Protein AF-A0A1F9U569-F1 (afdb_monomer_lite)

Foldseek 3Di:
DVVVVVVVVVVVVVVVVVVVVVVVVVVVVVVVVVVVQQQAWAWEWEAAPPPRDIDTDPFTDGLVQQDLVSVLVRQQPFAFPDPPDGQDAPQSPDPVQVVLSVCSN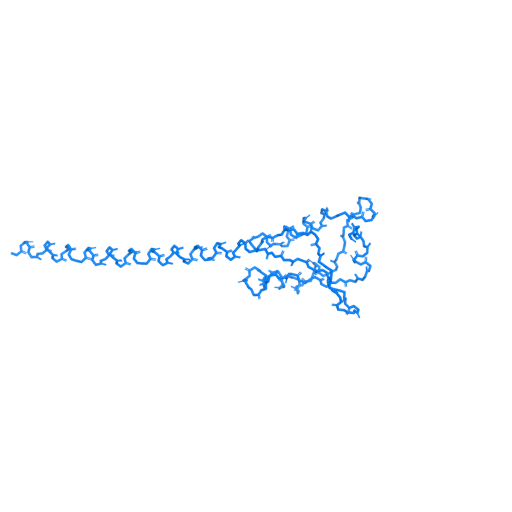VNVDRYRYGYGHPVSVNRGPD

pLDDT: mean 91.02, std 8.09, range [62.56, 97.5]

Structure (mmCIF, N/CA/C/O backbone):
data_AF-A0A1F9U569-F1
#
_entry.id   AF-A0A1F9U569-F1
#
loop_
_atom_site.group_PDB
_atom_site.id
_atom_site.type_symbol
_atom_site.label_atom_id
_atom_site.label_alt_id
_atom_site.label_comp_id
_atom_site.label_asym_id
_atom_site.label_entity_id
_atom_site.label_seq_id
_atom_site.pdbx_PDB_ins_code
_atom_site.Cartn_x
_atom_site.Cartn_y
_atom_site.Cartn_z
_atom_site.occupancy
_atom_site.B_iso_or_equiv
_atom_site.auth_seq_id
_atom_site.auth_comp_id
_atom_site.auth_asym_id
_atom_site.auth_atom_id
_atom_site.pdbx_PDB_model_num
ATOM 1 N N . MET A 1 1 ? 39.923 7.915 -51.330 1.00 62.56 1 MET A N 1
ATOM 2 C CA . MET A 1 1 ? 40.266 7.926 -49.889 1.00 62.56 1 MET A CA 1
ATOM 3 C C . MET A 1 1 ? 39.246 8.691 -49.043 1.00 62.56 1 MET A C 1
ATOM 5 O O . MET A 1 1 ? 38.846 8.175 -48.013 1.00 62.56 1 MET A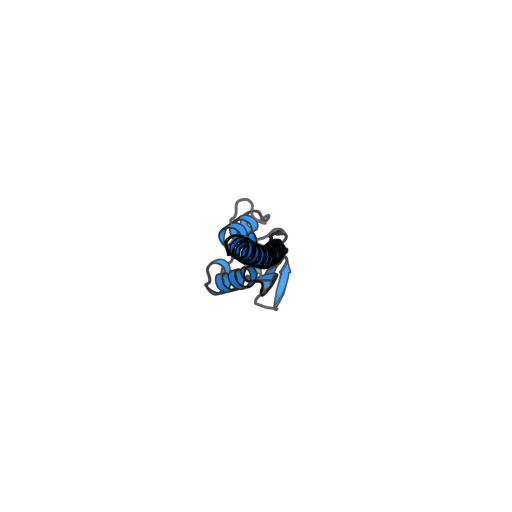 O 1
ATOM 9 N N . PHE A 1 2 ? 38.773 9.872 -49.470 1.00 67.12 2 PHE A N 1
ATOM 10 C CA . PHE A 1 2 ? 37.737 10.625 -48.736 1.00 67.12 2 PHE A CA 1
ATOM 11 C C . PHE A 1 2 ? 36.357 9.931 -48.729 1.00 67.12 2 PHE A C 1
ATOM 13 O O . PHE A 1 2 ? 35.687 9.883 -47.705 1.00 67.12 2 PHE A O 1
ATOM 20 N N . TRP A 1 3 ? 35.965 9.315 -49.850 1.00 66.00 3 TRP A N 1
ATOM 21 C CA . TRP A 1 3 ? 34.659 8.654 -50.007 1.00 66.00 3 TRP A CA 1
ATOM 22 C C . TRP A 1 3 ? 34.496 7.380 -49.161 1.00 66.00 3 TRP A C 1
ATOM 24 O O . TRP A 1 3 ? 33.486 7.199 -48.494 1.00 66.00 3 TRP A O 1
ATOM 34 N N . THR A 1 4 ? 35.555 6.577 -49.057 1.00 74.88 4 THR A N 1
ATOM 35 C CA . THR A 1 4 ? 35.622 5.388 -48.189 1.00 74.88 4 THR A CA 1
ATOM 36 C C . THR A 1 4 ? 35.538 5.724 -46.697 1.00 74.88 4 THR A C 1
ATOM 38 O O . THR A 1 4 ? 35.031 4.930 -45.915 1.00 74.88 4 THR A O 1
ATOM 41 N N . LEU A 1 5 ? 36.016 6.903 -46.280 1.00 72.12 5 LEU A N 1
ATOM 42 C CA . LEU A 1 5 ? 35.923 7.349 -44.885 1.00 72.12 5 LEU A CA 1
ATOM 43 C C . LEU A 1 5 ? 34.476 7.713 -44.514 1.00 72.12 5 LEU A C 1
ATOM 45 O O . LEU A 1 5 ? 34.009 7.356 -43.437 1.00 72.12 5 LEU A O 1
ATOM 49 N N . LEU A 1 6 ? 33.763 8.386 -45.422 1.00 71.56 6 LEU A N 1
ATOM 50 C CA . LEU A 1 6 ? 32.357 8.760 -45.248 1.00 71.56 6 LEU A CA 1
ATOM 51 C C . LEU A 1 6 ? 31.434 7.539 -45.159 1.00 71.56 6 LEU A C 1
ATOM 53 O O . LEU A 1 6 ? 30.561 7.510 -44.296 1.00 71.56 6 LEU A O 1
ATOM 57 N N . GLU A 1 7 ? 31.654 6.515 -45.985 1.00 69.44 7 GLU A N 1
ATOM 58 C CA . GLU A 1 7 ? 30.888 5.262 -45.927 1.00 69.44 7 GLU A CA 1
ATOM 59 C C . GLU A 1 7 ? 31.114 4.511 -44.606 1.00 69.44 7 GLU A C 1
ATOM 61 O O . GLU A 1 7 ? 30.156 4.072 -43.969 1.00 69.44 7 GLU A O 1
ATOM 66 N N . VAL A 1 8 ? 32.363 4.427 -44.134 1.00 73.19 8 VAL A N 1
ATOM 67 C CA . VAL A 1 8 ? 32.689 3.807 -42.838 1.00 73.19 8 VAL A CA 1
ATOM 68 C C . VAL A 1 8 ? 32.024 4.558 -41.683 1.00 73.19 8 VAL A C 1
ATOM 70 O O . VAL A 1 8 ? 31.409 3.930 -40.821 1.00 73.19 8 VAL A O 1
ATOM 73 N N . VAL A 1 9 ? 32.084 5.894 -41.678 1.00 71.06 9 VAL A N 1
ATOM 74 C CA . VAL A 1 9 ? 31.410 6.720 -40.663 1.00 71.06 9 VAL A CA 1
ATOM 75 C C . VAL A 1 9 ? 29.895 6.509 -40.708 1.00 71.06 9 VAL A C 1
ATOM 77 O O . VAL A 1 9 ? 29.288 6.294 -39.662 1.00 71.06 9 VAL A O 1
ATOM 80 N N . ALA A 1 10 ? 29.285 6.480 -41.896 1.00 68.75 10 ALA A N 1
ATOM 81 C CA . ALA A 1 10 ? 27.850 6.247 -42.052 1.00 68.75 10 ALA A CA 1
ATOM 82 C C . ALA A 1 10 ? 27.417 4.856 -41.549 1.00 68.75 10 ALA A C 1
ATOM 84 O O . ALA A 1 10 ? 26.406 4.738 -40.854 1.00 68.75 10 ALA A O 1
ATOM 85 N N . HIS A 1 11 ? 28.189 3.803 -41.834 1.00 72.00 11 HIS A N 1
ATOM 86 C CA . HIS A 1 11 ? 27.913 2.458 -41.320 1.00 72.00 11 HIS A CA 1
ATOM 87 C C . HIS A 1 11 ? 28.026 2.386 -39.794 1.00 72.00 11 HIS A C 1
ATOM 89 O O . HIS A 1 11 ? 27.151 1.809 -39.146 1.00 72.00 11 HIS A O 1
ATOM 95 N N . ILE A 1 12 ? 29.048 3.018 -39.209 1.00 74.06 12 ILE A N 1
ATOM 96 C CA . ILE A 1 12 ? 29.208 3.106 -37.752 1.00 74.06 12 ILE A CA 1
ATOM 97 C C . ILE A 1 12 ? 28.029 3.865 -37.129 1.00 74.06 12 ILE A C 1
ATOM 99 O O . ILE A 1 12 ? 27.462 3.395 -36.143 1.00 74.06 12 ILE A O 1
ATOM 103 N N . SER A 1 13 ? 27.606 4.989 -37.716 1.00 70.12 13 SER A N 1
ATOM 104 C CA . SER A 1 13 ? 26.448 5.760 -37.248 1.00 70.12 13 SER A CA 1
ATOM 105 C C . SER A 1 13 ? 25.140 4.971 -37.326 1.00 70.12 13 SER A C 1
ATOM 107 O O . SER A 1 13 ? 24.357 5.013 -36.380 1.00 70.12 13 SER A O 1
ATOM 109 N N . ASN A 1 14 ? 24.914 4.206 -38.396 1.00 79.06 14 ASN A N 1
ATOM 110 C CA . ASN A 1 14 ? 23.721 3.367 -38.532 1.00 79.06 14 ASN A CA 1
ATOM 111 C C . ASN A 1 14 ? 23.689 2.237 -37.493 1.00 79.06 14 ASN A C 1
ATOM 113 O O . ASN A 1 14 ? 22.649 1.993 -36.882 1.00 79.06 14 ASN A O 1
ATOM 117 N N . ILE A 1 15 ? 24.826 1.576 -37.247 1.00 80.56 15 ILE A N 1
ATOM 118 C CA . ILE A 1 15 ? 24.942 0.519 -36.230 1.00 80.56 15 ILE A CA 1
ATOM 119 C C . ILE A 1 15 ? 24.755 1.104 -34.824 1.00 80.56 15 ILE A C 1
ATOM 121 O O . ILE A 1 15 ? 23.997 0.554 -34.026 1.00 80.56 15 ILE A O 1
ATOM 125 N N . ALA A 1 16 ? 25.396 2.238 -34.528 1.00 80.00 16 ALA A N 1
ATOM 126 C CA . ALA A 1 16 ? 25.252 2.927 -33.249 1.00 80.00 16 ALA A CA 1
ATOM 127 C C . ALA A 1 16 ? 23.805 3.390 -33.010 1.00 80.00 16 ALA A C 1
ATOM 129 O O . ALA A 1 16 ? 23.269 3.200 -31.919 1.00 80.00 16 ALA A O 1
ATOM 130 N N . GLY A 1 17 ? 23.149 3.932 -34.040 1.00 82.12 17 GLY A N 1
ATOM 131 C CA . GLY A 1 17 ? 21.740 4.317 -33.996 1.00 82.12 17 GLY A CA 1
ATOM 132 C C . GLY A 1 17 ? 20.812 3.125 -33.758 1.00 82.12 17 GLY A C 1
ATOM 133 O O . GLY A 1 17 ? 19.936 3.196 -32.897 1.00 82.12 17 GLY A O 1
ATOM 134 N N . ALA A 1 18 ? 21.038 2.003 -34.449 1.00 85.50 18 ALA A N 1
ATOM 135 C CA . ALA A 1 18 ? 20.268 0.775 -34.254 1.00 85.50 18 ALA A CA 1
ATOM 136 C C . ALA A 1 18 ? 20.443 0.202 -32.835 1.00 85.50 18 ALA A C 1
ATOM 138 O O . ALA A 1 18 ? 19.455 -0.131 -32.179 1.00 85.50 18 ALA A O 1
ATOM 139 N N . ALA A 1 19 ? 21.677 0.149 -32.323 1.00 86.12 19 ALA A N 1
ATOM 140 C CA . ALA A 1 19 ? 21.961 -0.297 -30.959 1.00 86.12 19 ALA A CA 1
ATOM 141 C C . ALA A 1 19 ? 21.311 0.621 -29.908 1.00 86.12 19 ALA A C 1
ATOM 143 O O . ALA A 1 19 ? 20.671 0.137 -28.972 1.00 86.12 19 ALA A O 1
ATOM 144 N N . GLY A 1 20 ? 21.406 1.942 -30.093 1.00 89.38 20 GLY A N 1
ATOM 145 C CA . GLY A 1 20 ? 20.744 2.926 -29.235 1.00 89.38 20 GLY A CA 1
ATOM 146 C C . GLY A 1 20 ? 19.220 2.777 -29.238 1.00 89.38 20 GLY A C 1
ATOM 147 O O . GLY A 1 20 ? 18.599 2.781 -28.175 1.00 89.38 20 GLY A O 1
ATOM 148 N N . GLY A 1 21 ? 18.621 2.556 -30.413 1.00 90.88 21 GLY A N 1
ATOM 149 C CA . GLY A 1 21 ? 17.186 2.302 -30.560 1.00 90.88 21 GLY A CA 1
ATOM 150 C C . GLY A 1 21 ? 16.718 1.051 -29.810 1.00 90.88 21 GLY A C 1
ATOM 151 O O . GLY A 1 21 ? 15.699 1.095 -29.121 1.00 90.88 21 GLY A O 1
ATOM 152 N N . ILE A 1 22 ? 17.485 -0.043 -29.869 1.00 92.19 22 ILE A N 1
ATOM 153 C CA . ILE A 1 22 ? 17.183 -1.283 -29.134 1.00 92.19 22 ILE A CA 1
ATOM 154 C C . ILE A 1 22 ? 17.241 -1.051 -27.619 1.00 92.19 22 ILE A C 1
ATOM 156 O O . ILE A 1 22 ? 16.321 -1.447 -26.902 1.00 92.19 22 ILE A O 1
ATOM 160 N N . VAL A 1 23 ? 18.287 -0.385 -27.120 1.00 93.56 23 VAL A N 1
ATOM 161 C CA . VAL A 1 23 ? 18.424 -0.080 -25.684 1.00 93.56 23 VAL A CA 1
ATOM 162 C C . VAL A 1 23 ? 17.267 0.794 -25.198 1.00 93.56 23 VAL A C 1
ATOM 164 O O . VAL A 1 23 ? 16.678 0.500 -24.155 1.00 93.56 23 VAL A O 1
ATOM 167 N N . ALA A 1 24 ? 16.895 1.822 -25.965 1.00 93.62 24 ALA A N 1
ATOM 168 C CA . ALA A 1 24 ? 15.762 2.684 -25.645 1.00 93.62 24 ALA A CA 1
ATOM 169 C C . ALA A 1 24 ? 14.443 1.896 -25.598 1.00 93.62 24 ALA A C 1
ATOM 171 O O . ALA A 1 24 ? 13.692 2.023 -24.632 1.00 93.62 24 ALA A O 1
ATOM 172 N N . ALA A 1 25 ? 14.190 1.027 -26.582 1.00 94.25 25 ALA A N 1
ATOM 173 C CA . ALA A 1 25 ? 12.997 0.185 -26.609 1.00 94.25 25 ALA A CA 1
ATOM 174 C C . ALA A 1 25 ? 12.921 -0.734 -25.378 1.00 94.25 25 ALA A C 1
ATOM 176 O O . ALA A 1 25 ? 11.899 -0.766 -24.693 1.00 94.25 25 ALA A O 1
ATOM 177 N N . VAL A 1 26 ? 14.017 -1.422 -25.032 1.00 94.19 26 VAL A N 1
ATOM 178 C CA . VAL A 1 26 ? 14.093 -2.254 -23.817 1.00 94.19 26 VAL A CA 1
ATOM 179 C C . VAL A 1 26 ? 13.841 -1.419 -22.558 1.00 94.19 26 VAL A C 1
ATOM 181 O O . VAL A 1 26 ? 13.125 -1.867 -21.659 1.00 94.19 26 VAL A O 1
ATOM 184 N N . GLY A 1 27 ? 14.390 -0.204 -22.493 1.00 94.69 27 GLY A N 1
ATOM 185 C CA . GLY A 1 27 ? 14.142 0.740 -21.404 1.00 94.69 27 GLY A CA 1
ATOM 186 C C . GLY A 1 27 ? 12.659 1.083 -21.252 1.00 94.69 27 GLY A C 1
ATOM 187 O O . GLY A 1 27 ? 12.120 0.994 -20.148 1.00 94.69 27 GLY A O 1
ATOM 188 N N . VAL A 1 28 ? 11.977 1.385 -22.360 1.00 95.00 28 VAL A N 1
ATOM 189 C CA . VAL A 1 28 ? 10.534 1.669 -22.377 1.00 95.00 28 VAL A CA 1
ATOM 190 C C . VAL A 1 28 ? 9.731 0.462 -21.896 1.00 95.00 28 VAL A C 1
ATOM 192 O O . VAL A 1 28 ? 8.897 0.613 -21.007 1.00 95.00 28 VAL A O 1
ATOM 195 N N . PHE A 1 29 ? 10.007 -0.746 -22.399 1.00 94.75 29 PHE A N 1
ATOM 196 C CA . PHE A 1 29 ? 9.293 -1.949 -21.954 1.00 94.75 29 PHE A CA 1
ATOM 197 C C . PHE A 1 29 ? 9.475 -2.219 -20.455 1.00 94.75 29 PHE A C 1
ATOM 199 O O . PHE A 1 29 ? 8.502 -2.527 -19.765 1.00 94.75 29 PHE A O 1
ATOM 206 N N . LYS A 1 30 ? 10.694 -2.052 -19.923 1.00 93.38 30 LYS A N 1
ATOM 207 C CA . LYS A 1 30 ? 10.960 -2.184 -18.481 1.00 93.38 30 LYS A CA 1
ATOM 208 C C . LYS A 1 30 ? 10.202 -1.140 -17.662 1.00 93.38 30 LYS A C 1
ATOM 210 O O . LYS A 1 30 ? 9.620 -1.484 -16.637 1.00 93.38 30 LYS A O 1
ATOM 215 N N . MET A 1 31 ? 10.176 0.111 -18.121 1.00 93.75 31 MET A N 1
ATOM 216 C CA . MET A 1 31 ? 9.441 1.189 -17.457 1.00 93.75 31 MET A CA 1
ATOM 217 C C . MET A 1 31 ? 7.932 0.920 -17.444 1.00 93.75 31 MET A C 1
ATOM 219 O O . MET A 1 31 ? 7.300 1.062 -16.400 1.00 93.75 31 MET A O 1
ATOM 223 N N . LEU A 1 32 ? 7.358 0.490 -18.571 1.00 93.19 32 LEU A N 1
ATOM 224 C CA . LEU A 1 32 ? 5.937 0.145 -18.672 1.00 93.19 32 LEU A CA 1
ATOM 225 C C . LEU A 1 32 ? 5.573 -1.025 -17.752 1.00 93.19 32 LEU A C 1
ATOM 227 O O . LEU A 1 32 ? 4.575 -0.959 -17.036 1.00 93.19 32 LEU A O 1
ATOM 231 N N . ALA A 1 33 ? 6.410 -2.066 -17.710 1.00 90.38 33 ALA A N 1
ATOM 232 C CA . ALA A 1 33 ? 6.219 -3.189 -16.798 1.00 90.38 33 ALA A CA 1
ATOM 233 C C . ALA A 1 33 ? 6.268 -2.746 -15.325 1.00 90.38 33 ALA A C 1
ATOM 235 O O . ALA A 1 33 ? 5.416 -3.150 -14.533 1.00 90.38 33 ALA A O 1
ATOM 236 N N . ALA A 1 34 ? 7.219 -1.880 -14.958 1.00 88.81 34 ALA A N 1
ATOM 237 C CA . ALA A 1 34 ? 7.319 -1.332 -13.606 1.00 88.81 34 ALA A CA 1
ATOM 238 C C . ALA A 1 34 ? 6.093 -0.478 -13.237 1.00 88.81 34 ALA A C 1
ATOM 240 O O . ALA A 1 34 ? 5.529 -0.650 -12.157 1.00 88.81 34 ALA A O 1
ATOM 241 N N . GLN A 1 35 ? 5.626 0.388 -14.144 1.00 90.19 35 GLN A N 1
ATOM 242 C CA . GLN A 1 35 ? 4.418 1.190 -13.924 1.00 90.19 35 GLN A CA 1
ATOM 243 C C . GLN A 1 35 ? 3.165 0.326 -13.753 1.00 90.19 35 GLN A C 1
ATOM 245 O O . GLN A 1 35 ? 2.354 0.600 -12.868 1.00 90.19 35 GLN A O 1
ATOM 250 N N . SER A 1 36 ? 3.016 -0.733 -14.555 1.00 90.81 36 SER A N 1
ATOM 251 C CA . SER A 1 36 ? 1.891 -1.663 -14.435 1.00 90.81 36 SER A CA 1
ATOM 252 C C . SER A 1 36 ? 1.876 -2.345 -13.068 1.00 90.81 36 SER A C 1
ATOM 254 O O . SER A 1 36 ? 0.837 -2.353 -12.412 1.00 90.81 36 SER A O 1
ATOM 256 N N . ARG A 1 37 ? 3.028 -2.843 -12.596 1.00 89.69 37 ARG A N 1
ATOM 257 C CA . ARG A 1 37 ? 3.150 -3.460 -11.260 1.00 89.69 37 ARG A CA 1
ATOM 258 C C . ARG A 1 37 ? 2.838 -2.476 -10.137 1.00 89.69 37 ARG A C 1
ATOM 260 O O . ARG A 1 37 ? 2.170 -2.817 -9.165 1.00 89.69 37 ARG A O 1
ATOM 267 N N . ALA A 1 38 ? 3.285 -1.233 -10.285 1.00 90.88 38 ALA A N 1
ATOM 268 C CA . ALA A 1 38 ? 3.031 -0.165 -9.325 1.00 90.88 38 ALA A CA 1
ATOM 269 C C . ALA A 1 38 ? 1.534 0.221 -9.246 1.00 90.88 38 ALA A C 1
ATOM 271 O O . ALA A 1 38 ? 1.069 0.710 -8.215 1.00 90.88 38 ALA A O 1
ATOM 272 N N . ALA A 1 39 ? 0.764 -0.013 -10.315 1.00 93.88 39 ALA A N 1
ATOM 273 C CA . ALA A 1 39 ? -0.677 0.231 -10.375 1.00 93.88 39 ALA A CA 1
ATOM 274 C C . ALA A 1 39 ? -1.536 -0.950 -9.879 1.00 93.88 39 ALA A C 1
ATOM 276 O O . ALA A 1 39 ? -2.767 -0.840 -9.840 1.00 93.88 39 ALA A O 1
ATOM 277 N N . GLU A 1 40 ? -0.928 -2.074 -9.496 1.00 95.62 40 GLU A N 1
ATOM 278 C CA . GLU A 1 40 ? -1.662 -3.230 -8.983 1.00 95.62 40 GLU A CA 1
ATOM 279 C C . GLU A 1 40 ? -2.403 -2.886 -7.682 1.00 95.62 40 GLU A C 1
ATOM 281 O O . GLU A 1 40 ? -1.875 -2.149 -6.841 1.00 95.62 40 GLU A O 1
ATOM 286 N N . PRO A 1 41 ? -3.645 -3.373 -7.511 1.00 96.38 41 PRO A N 1
ATOM 287 C CA . PRO A 1 41 ? -4.391 -3.171 -6.279 1.00 96.38 41 PRO A CA 1
ATOM 288 C C . PRO A 1 41 ? -3.762 -3.964 -5.131 1.00 96.38 41 PRO A C 1
ATOM 290 O O . PRO A 1 41 ? -3.310 -5.096 -5.310 1.00 96.38 41 PRO A O 1
ATOM 293 N N . VAL A 1 42 ? -3.790 -3.377 -3.939 1.00 97.50 42 VAL A N 1
ATOM 294 C CA . VAL A 1 42 ? -3.367 -4.017 -2.695 1.00 97.50 42 VAL A CA 1
ATOM 295 C C . VAL A 1 42 ? -4.572 -4.135 -1.776 1.00 97.50 42 VAL A C 1
ATOM 297 O O . VAL A 1 42 ? -5.282 -3.156 -1.549 1.00 97.50 42 VAL A O 1
ATOM 300 N N . ARG A 1 43 ? -4.786 -5.335 -1.236 1.00 96.94 43 ARG A N 1
ATOM 301 C CA . ARG A 1 43 ? -5.822 -5.602 -0.232 1.00 96.94 43 ARG A CA 1
ATOM 302 C C . ARG A 1 43 ? -5.232 -5.450 1.160 1.00 96.94 43 ARG A C 1
ATOM 304 O O . ARG A 1 43 ? -4.120 -5.911 1.403 1.00 96.94 43 ARG A O 1
ATOM 311 N N . VAL A 1 44 ? -5.972 -4.838 2.075 1.00 97.19 44 VAL A N 1
ATOM 312 C CA . VAL A 1 44 ? -5.554 -4.686 3.473 1.00 97.19 44 VAL A CA 1
ATOM 313 C C . VAL A 1 44 ? -6.473 -5.525 4.342 1.00 97.19 44 VAL A C 1
ATOM 315 O O . VAL A 1 44 ? -7.692 -5.437 4.221 1.00 97.19 44 VAL A O 1
ATOM 318 N N . GLN A 1 45 ? -5.895 -6.351 5.208 1.00 96.69 45 GLN A N 1
ATOM 319 C CA . GLN A 1 45 ? -6.645 -7.259 6.066 1.00 96.69 45 GLN A CA 1
ATOM 320 C C . GLN A 1 45 ? -6.200 -7.128 7.517 1.00 96.69 45 GLN A C 1
ATOM 322 O O . GLN A 1 45 ? -5.001 -7.079 7.796 1.00 96.69 45 GLN A O 1
ATOM 327 N N . LEU A 1 46 ? -7.160 -7.143 8.437 1.00 96.25 46 LEU A N 1
ATOM 328 C CA . LEU A 1 46 ? -6.900 -7.360 9.855 1.00 96.25 46 LEU A CA 1
ATOM 329 C C . LEU A 1 46 ? -6.922 -8.861 10.130 1.00 96.25 46 LEU A C 1
ATOM 331 O O . LEU A 1 46 ? -7.919 -9.518 9.837 1.00 96.25 46 LEU A O 1
ATOM 335 N N . ARG A 1 47 ? -5.837 -9.413 10.676 1.00 96.44 47 ARG A N 1
ATOM 336 C CA . ARG A 1 47 ? -5.759 -10.826 11.072 1.00 96.44 47 ARG A CA 1
ATOM 337 C C . ARG A 1 47 ? -5.873 -10.953 12.583 1.00 96.44 47 ARG A C 1
ATOM 339 O O . ARG A 1 47 ? -5.006 -10.465 13.305 1.00 96.44 47 ARG A O 1
ATOM 346 N N . LEU A 1 48 ? -6.904 -11.657 13.038 1.00 94.00 48 LEU A N 1
ATOM 347 C CA . LEU A 1 48 ? -7.141 -11.945 14.445 1.00 94.00 48 LEU A CA 1
ATOM 348 C C . LEU A 1 48 ? -6.094 -12.930 14.971 1.00 94.00 48 LEU A C 1
ATOM 350 O O . LEU A 1 48 ? -5.965 -14.048 14.472 1.00 94.00 48 LEU A O 1
ATOM 354 N N . ALA A 1 49 ? -5.353 -12.524 16.002 1.00 83.25 49 ALA A N 1
ATOM 355 C CA . ALA A 1 49 ? -4.298 -13.355 16.590 1.00 83.25 49 ALA A CA 1
ATOM 356 C C . ALA A 1 49 ? -4.828 -14.636 17.269 1.00 83.25 49 ALA A C 1
ATOM 358 O O . ALA A 1 49 ? -4.095 -15.615 17.376 1.00 83.25 49 ALA A O 1
ATOM 359 N N . ALA A 1 50 ? -6.084 -14.629 17.728 1.00 81.94 50 ALA A N 1
ATOM 360 C CA . ALA A 1 50 ? -6.661 -15.714 18.522 1.00 81.94 50 ALA A CA 1
ATOM 361 C C . ALA A 1 50 ? -7.053 -16.952 17.696 1.00 81.94 50 ALA A C 1
ATOM 363 O O . ALA A 1 50 ? -6.951 -18.071 18.188 1.00 81.94 50 ALA A O 1
ATOM 364 N N . ASP A 1 51 ? -7.509 -16.761 16.456 1.00 84.50 51 ASP A N 1
ATOM 365 C CA . ASP A 1 51 ? -8.071 -17.834 15.624 1.00 84.50 51 ASP A CA 1
ATOM 366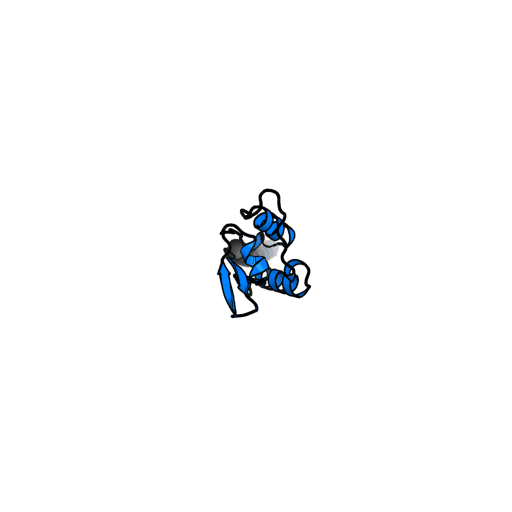 C C . ASP A 1 51 ? -7.629 -17.780 14.151 1.00 84.50 51 ASP A C 1
ATOM 368 O O . ASP A 1 51 ? -8.041 -18.611 13.343 1.00 84.50 51 ASP A O 1
ATOM 372 N N . GLY A 1 52 ? -6.774 -16.819 13.786 1.00 86.31 52 GLY A N 1
ATOM 373 C CA . GLY A 1 52 ? -6.223 -16.685 12.440 1.00 86.31 52 GLY A CA 1
ATOM 374 C C . GLY A 1 52 ? -7.213 -16.173 11.393 1.00 86.31 52 GLY A C 1
ATOM 375 O O . GLY A 1 52 ? -6.841 -16.089 10.219 1.00 86.31 52 GLY A O 1
ATOM 376 N N . ARG A 1 53 ? -8.445 -15.806 11.776 1.00 91.44 53 ARG A N 1
ATOM 377 C CA . ARG A 1 53 ? -9.410 -15.215 10.841 1.00 91.44 53 ARG A CA 1
ATOM 378 C C . ARG A 1 53 ? -8.893 -13.875 10.324 1.00 91.44 53 ARG A C 1
ATOM 380 O O . ARG A 1 53 ? -8.335 -13.080 11.077 1.00 91.44 53 ARG A O 1
ATOM 387 N N . SER A 1 54 ? -9.111 -13.620 9.038 1.00 93.62 54 SER A N 1
ATOM 388 C CA . SER A 1 54 ? -8.804 -12.341 8.398 1.00 93.62 54 SER A CA 1
ATOM 389 C C . SER A 1 54 ? -10.090 -11.620 8.007 1.00 93.62 54 SER A C 1
ATOM 391 O O . SER A 1 54 ? -10.967 -12.226 7.394 1.00 93.62 54 SER A O 1
ATOM 393 N N . VAL A 1 55 ? -10.168 -10.325 8.300 1.00 94.69 55 VAL A N 1
ATOM 394 C CA . VAL A 1 55 ? -11.225 -9.423 7.826 1.00 94.69 55 VAL A CA 1
ATOM 395 C C . VAL A 1 55 ? -10.607 -8.429 6.855 1.00 94.69 55 VAL A C 1
ATOM 397 O O . VAL A 1 55 ? -9.645 -7.741 7.195 1.00 94.69 55 VAL A O 1
ATOM 400 N N . GLU A 1 56 ? -11.125 -8.379 5.631 1.00 95.88 56 GLU A N 1
ATOM 401 C CA . GLU A 1 56 ? -10.682 -7.41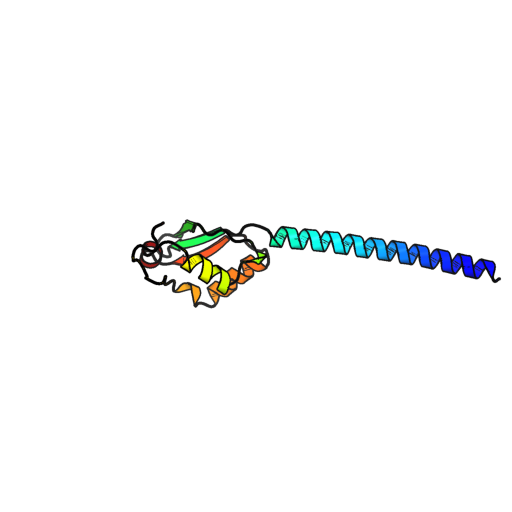3 4.628 1.00 95.88 56 GLU A CA 1
ATOM 402 C C . GLU A 1 56 ? -11.296 -6.046 4.919 1.00 95.88 56 GLU A C 1
ATOM 404 O O . GLU A 1 56 ? -12.506 -5.921 5.090 1.00 95.88 56 GLU A O 1
ATOM 409 N N . LEU A 1 57 ? -10.448 -5.024 5.004 1.00 95.50 57 LEU A N 1
ATOM 410 C CA . LEU A 1 57 ? -10.894 -3.661 5.240 1.00 95.50 57 LEU A CA 1
ATOM 411 C C . LEU A 1 57 ? -11.354 -3.027 3.923 1.00 95.50 57 LEU A C 1
ATOM 413 O O . LEU A 1 57 ? -10.710 -3.249 2.892 1.00 95.50 57 LEU A O 1
ATOM 417 N N . PRO A 1 58 ? -12.396 -2.176 3.940 1.00 94.19 58 PRO A N 1
ATOM 418 C CA . PRO A 1 58 ? -12.903 -1.496 2.750 1.00 94.19 58 PRO A CA 1
ATOM 419 C C . PRO A 1 58 ? -12.005 -0.308 2.361 1.00 94.19 58 PRO A C 1
ATOM 421 O O . PRO A 1 58 ? -12.440 0.838 2.274 1.00 94.19 58 PRO A O 1
ATOM 424 N N . VAL A 1 59 ? -10.715 -0.574 2.148 1.00 94.00 59 VAL A N 1
ATOM 425 C CA . VAL A 1 59 ? -9.715 0.410 1.731 1.00 94.00 59 VAL A CA 1
ATOM 426 C C . VAL A 1 59 ? -9.204 0.064 0.338 1.00 94.00 59 VAL A C 1
ATOM 428 O O . VAL A 1 59 ? -8.760 -1.048 0.061 1.00 94.00 59 VAL A O 1
ATOM 431 N N . HIS A 1 60 ? -9.258 1.042 -0.561 1.00 91.75 60 HIS A N 1
ATOM 432 C CA . HIS A 1 60 ? -8.761 0.897 -1.923 1.00 91.75 60 HIS A CA 1
ATOM 433 C C . HIS A 1 60 ? -7.392 1.557 -2.036 1.00 91.75 60 HIS A C 1
ATOM 435 O O . HIS A 1 60 ? -7.285 2.781 -1.965 1.00 91.75 60 HIS A O 1
ATOM 441 N N . MET A 1 61 ? -6.348 0.753 -2.228 1.00 94.94 61 MET A N 1
ATOM 442 C CA . MET A 1 61 ? -4.977 1.238 -2.385 1.00 94.94 61 MET A CA 1
ATOM 443 C C . MET A 1 61 ? -4.300 0.557 -3.573 1.00 94.94 61 MET A C 1
ATOM 445 O O . MET A 1 61 ? -4.581 -0.603 -3.888 1.00 94.94 61 MET A O 1
ATOM 449 N N . ARG A 1 62 ? -3.406 1.279 -4.253 1.00 96.50 62 ARG A N 1
ATOM 450 C CA . ARG A 1 62 ? -2.487 0.700 -5.243 1.00 96.50 62 ARG A CA 1
ATOM 451 C C . ARG A 1 62 ? -1.117 0.512 -4.619 1.00 96.50 62 ARG A C 1
ATOM 453 O O . ARG A 1 62 ? -0.768 1.234 -3.691 1.00 96.50 62 ARG A O 1
ATOM 460 N N . ARG A 1 63 ? -0.315 -0.396 -5.173 1.00 96.56 63 ARG A N 1
ATOM 461 C CA . ARG A 1 63 ? 1.043 -0.687 -4.691 1.00 96.56 63 ARG A CA 1
ATOM 462 C C . ARG A 1 63 ? 1.894 0.576 -4.530 1.00 96.56 63 ARG A C 1
ATOM 464 O O . ARG A 1 63 ? 2.512 0.761 -3.491 1.00 96.56 63 ARG A O 1
ATOM 471 N N . ARG A 1 64 ? 1.853 1.482 -5.512 1.00 95.00 64 ARG A N 1
ATOM 472 C CA . ARG A 1 64 ? 2.569 2.772 -5.478 1.00 95.00 64 ARG A CA 1
ATOM 473 C C . ARG A 1 64 ? 2.133 3.723 -4.358 1.00 95.00 64 ARG A C 1
ATOM 475 O O . ARG A 1 64 ? 2.901 4.604 -3.995 1.00 95.00 64 ARG A O 1
ATOM 482 N N . ASP A 1 65 ? 0.912 3.562 -3.853 1.00 95.38 65 ASP A N 1
ATOM 483 C CA . ASP A 1 65 ? 0.322 4.427 -2.828 1.00 95.38 65 ASP A CA 1
ATOM 484 C C . ASP A 1 65 ? 0.498 3.827 -1.420 1.00 95.38 65 ASP A C 1
ATOM 486 O O . ASP A 1 65 ? 0.253 4.500 -0.418 1.00 95.38 65 ASP A O 1
ATOM 490 N N . ILE A 1 66 ? 0.927 2.561 -1.318 1.00 95.44 66 ILE A N 1
ATOM 491 C CA . ILE A 1 66 ? 1.168 1.897 -0.037 1.00 95.44 66 ILE A CA 1
ATOM 492 C C . ILE A 1 66 ? 2.340 2.574 0.654 1.00 95.44 66 ILE A C 1
ATOM 494 O O . ILE A 1 66 ? 3.497 2.336 0.342 1.00 95.44 66 ILE A O 1
ATOM 498 N N . THR A 1 67 ? 2.030 3.417 1.627 1.00 95.50 67 THR A N 1
ATOM 499 C CA . THR A 1 67 ? 2.974 3.984 2.586 1.00 95.50 67 THR A CA 1
ATOM 500 C C . THR A 1 67 ? 2.324 3.950 3.960 1.00 95.50 67 THR A C 1
ATOM 502 O O . THR A 1 67 ? 1.096 3.906 4.073 1.00 95.50 67 THR A O 1
ATOM 505 N N . ARG A 1 68 ? 3.125 4.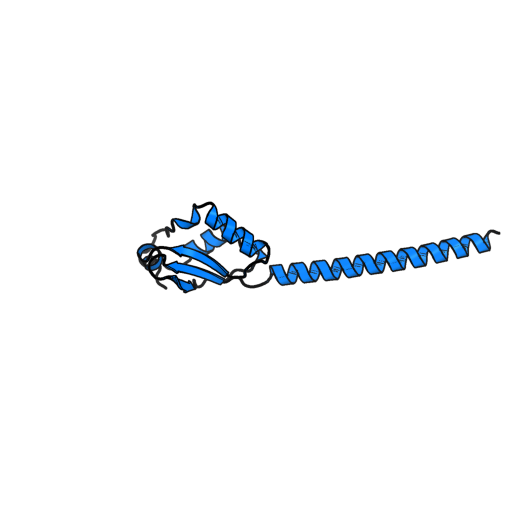021 5.028 1.00 95.38 68 ARG A N 1
ATOM 506 C CA . ARG A 1 68 ? 2.580 4.110 6.389 1.00 95.38 68 ARG A CA 1
ATOM 507 C C . ARG A 1 68 ? 1.624 5.296 6.539 1.00 95.38 68 ARG A C 1
ATOM 509 O O . ARG A 1 68 ? 0.563 5.143 7.128 1.00 95.38 68 ARG A O 1
ATOM 516 N N . ALA A 1 69 ? 1.986 6.463 6.008 1.00 95.69 69 ALA A N 1
ATOM 517 C CA . ALA A 1 69 ? 1.174 7.671 6.126 1.00 95.69 69 ALA A CA 1
ATOM 518 C C . ALA A 1 69 ? -0.170 7.543 5.392 1.00 95.69 69 ALA A C 1
ATOM 520 O O . ALA A 1 69 ? -1.209 7.819 5.989 1.00 95.69 69 ALA A O 1
ATOM 521 N N . GLU A 1 70 ? -0.160 7.069 4.142 1.00 96.69 70 GLU A N 1
ATOM 522 C CA . GLU A 1 70 ? -1.390 6.892 3.362 1.00 96.69 70 GLU A CA 1
ATOM 523 C C . GLU A 1 70 ? -2.288 5.824 3.994 1.00 96.69 70 GLU A C 1
ATOM 525 O O . GLU A 1 70 ? -3.484 6.050 4.158 1.00 96.69 70 GLU A O 1
ATOM 530 N N . LEU A 1 71 ? -1.718 4.695 4.436 1.00 96.25 71 LEU A N 1
ATOM 531 C CA . LEU A 1 71 ? -2.486 3.660 5.127 1.00 96.25 71 LEU A CA 1
ATOM 532 C C . LEU A 1 71 ? -3.156 4.214 6.389 1.00 96.25 71 LEU A C 1
ATOM 534 O O . LEU A 1 71 ? -4.352 4.018 6.576 1.00 96.25 71 LEU A O 1
ATOM 538 N N . LEU A 1 72 ? -2.415 4.935 7.237 1.00 95.62 72 LEU A N 1
ATOM 539 C CA . LEU A 1 72 ? -2.969 5.558 8.443 1.00 95.62 72 LEU A CA 1
ATOM 540 C C . LEU A 1 72 ? -4.079 6.562 8.113 1.00 95.62 72 LEU A C 1
ATOM 542 O O . LEU A 1 72 ? -5.089 6.599 8.814 1.00 95.62 72 LEU A O 1
ATOM 546 N N . GLY A 1 73 ? -3.913 7.341 7.042 1.00 95.38 73 GLY A N 1
ATOM 547 C CA . GLY A 1 73 ? -4.942 8.247 6.541 1.00 95.38 73 GLY A CA 1
ATOM 548 C C . GLY A 1 73 ? -6.220 7.501 6.157 1.00 95.38 73 GLY A C 1
ATOM 549 O O . GLY A 1 73 ? -7.299 7.859 6.622 1.00 95.38 73 GLY A O 1
ATOM 550 N N . ARG A 1 74 ? -6.102 6.416 5.380 1.00 95.44 74 ARG A N 1
ATOM 551 C CA . ARG A 1 74 ? -7.243 5.592 4.942 1.00 95.44 74 ARG A CA 1
ATOM 552 C C . ARG A 1 74 ? -7.937 4.887 6.101 1.00 95.44 74 ARG A C 1
ATOM 554 O O . ARG A 1 74 ? -9.161 4.907 6.164 1.00 95.44 74 ARG A O 1
ATOM 561 N N . LEU A 1 75 ? -7.175 4.317 7.033 1.00 95.31 75 LEU A N 1
ATOM 562 C CA . LEU A 1 75 ? -7.722 3.704 8.246 1.00 95.31 75 LEU A CA 1
ATOM 563 C C . LEU A 1 75 ? -8.470 4.732 9.104 1.00 95.31 75 LEU A C 1
ATOM 565 O O . LEU A 1 75 ? -9.530 4.428 9.638 1.00 95.31 75 LEU A O 1
ATOM 569 N N . GLY A 1 76 ? -7.966 5.966 9.179 1.00 94.38 76 GLY A N 1
ATOM 570 C CA . GLY A 1 76 ? -8.616 7.067 9.892 1.00 94.38 76 GLY A CA 1
ATOM 571 C C . GLY A 1 76 ? -9.919 7.563 9.267 1.00 94.38 76 GLY A C 1
ATOM 572 O O . GLY A 1 76 ? -10.674 8.260 9.939 1.00 94.38 76 GLY A O 1
ATOM 573 N N . MET A 1 77 ? -10.188 7.213 8.008 1.00 94.12 77 MET A N 1
ATOM 574 C CA . MET A 1 77 ? -11.449 7.520 7.329 1.00 94.12 77 MET A CA 1
ATOM 575 C C . MET A 1 77 ? -12.515 6.439 7.531 1.00 94.12 77 MET A C 1
ATOM 577 O O . MET A 1 77 ? -13.666 6.661 7.153 1.00 94.12 77 MET A O 1
ATOM 581 N N . LEU A 1 78 ? -12.151 5.274 8.078 1.00 94.38 78 LEU A N 1
ATOM 582 C CA . LEU A 1 78 ? -13.115 4.209 8.329 1.00 94.38 78 LEU A CA 1
ATOM 583 C C . LEU A 1 78 ? -14.125 4.651 9.397 1.00 94.38 78 LEU A C 1
ATOM 585 O O . LEU A 1 78 ? -13.750 5.325 10.363 1.00 94.38 78 LEU A O 1
ATOM 589 N N . PRO A 1 79 ? -15.410 4.291 9.240 1.00 93.38 79 PRO A N 1
ATOM 590 C CA . PRO A 1 79 ? -16.419 4.610 10.233 1.00 93.38 79 PRO A CA 1
ATOM 591 C C . PRO A 1 79 ? -16.093 3.897 11.551 1.00 93.38 79 PRO A C 1
ATOM 593 O O . PRO A 1 79 ? -15.753 2.714 11.584 1.00 93.38 79 PRO A O 1
ATOM 596 N N . MET A 1 80 ? -16.182 4.648 12.644 1.00 95.50 80 MET A N 1
ATOM 597 C CA . MET A 1 80 ? -15.943 4.166 14.002 1.00 95.50 80 MET A CA 1
ATOM 598 C C . MET A 1 80 ? -17.279 4.015 14.718 1.00 95.50 80 MET A C 1
ATOM 600 O O . MET A 1 80 ? -18.135 4.898 14.605 1.00 95.50 80 MET A O 1
ATOM 604 N N . LYS A 1 81 ? -17.426 2.977 15.549 1.00 94.69 81 LYS A N 1
ATOM 605 C CA . LYS A 1 81 ? -18.630 2.821 16.385 1.00 94.69 81 LYS A CA 1
ATOM 606 C C . LYS A 1 81 ? -18.829 4.002 17.337 1.00 94.69 81 LYS A C 1
ATOM 608 O O . LYS A 1 81 ? -19.952 4.429 17.597 1.00 94.69 81 LYS A O 1
ATOM 613 N N . GLN A 1 82 ? -17.729 4.568 17.839 1.00 92.69 82 GLN A N 1
ATOM 614 C CA . GLN A 1 82 ? -17.743 5.784 18.646 1.00 92.69 82 GLN A CA 1
ATOM 615 C C . GLN A 1 82 ? -17.403 7.009 17.786 1.00 92.69 82 GLN A C 1
ATOM 617 O O . GLN A 1 82 ? -16.273 7.175 17.323 1.00 92.69 82 GLN A O 1
ATOM 622 N N . LYS A 1 83 ? -18.373 7.915 17.609 1.00 89.12 83 LYS A N 1
ATOM 623 C CA . LYS A 1 83 ? -18.179 9.159 16.845 1.00 89.12 83 LYS A CA 1
ATOM 624 C C . LYS A 1 83 ? -17.054 10.012 17.441 1.00 89.12 83 LYS A C 1
ATOM 626 O O . LYS A 1 83 ? -17.040 10.277 18.639 1.00 89.12 83 LYS A O 1
ATOM 631 N N . GLY A 1 84 ? -16.140 10.472 16.586 1.00 85.81 84 GLY A N 1
ATOM 632 C CA . GLY A 1 84 ? -15.004 11.319 16.971 1.00 85.81 84 GLY A CA 1
ATOM 633 C C . GLY A 1 84 ? -13.836 10.579 17.634 1.00 85.81 84 GLY A C 1
ATOM 634 O O . GLY A 1 84 ? -12.821 11.210 17.929 1.00 85.81 84 GLY A O 1
ATOM 635 N N . ALA A 1 85 ? -13.944 9.263 17.850 1.00 90.62 85 ALA A N 1
ATOM 636 C CA . ALA A 1 85 ? -12.829 8.456 18.324 1.00 90.62 85 ALA A CA 1
ATOM 637 C C . ALA A 1 85 ? -11.760 8.291 17.233 1.00 90.62 85 ALA A C 1
ATOM 639 O O . ALA A 1 85 ? -12.054 8.291 16.038 1.00 90.62 85 ALA A O 1
ATOM 640 N N . ARG A 1 86 ? -10.505 8.131 17.660 1.00 92.00 86 ARG A N 1
ATOM 641 C CA . ARG A 1 86 ? -9.400 7.730 16.782 1.00 92.00 86 ARG A CA 1
ATOM 642 C C . ARG A 1 86 ? -9.254 6.218 16.842 1.00 92.00 86 ARG A C 1
ATOM 644 O O . ARG A 1 86 ? -9.384 5.648 17.923 1.00 92.00 86 ARG A O 1
ATOM 651 N N . PHE A 1 87 ? -8.938 5.596 15.710 1.00 94.69 87 PHE A N 1
ATOM 652 C CA . PHE A 1 87 ? -8.599 4.180 15.707 1.00 94.69 87 PHE A CA 1
ATOM 653 C C . PHE A 1 87 ? -7.289 3.930 16.464 1.00 94.69 87 PHE A C 1
ATOM 655 O O . PHE A 1 87 ? -6.407 4.793 16.529 1.00 94.69 87 PHE A O 1
ATOM 662 N N . SER A 1 88 ? -7.147 2.726 17.003 1.00 94.94 88 SER A N 1
ATOM 663 C CA . SER A 1 88 ? -5.936 2.267 17.673 1.00 94.94 88 SER A CA 1
ATOM 664 C C . SER A 1 88 ? -5.635 0.833 17.259 1.00 94.94 88 SER A C 1
ATOM 666 O O . SER A 1 88 ? -6.429 -0.061 17.531 1.00 94.94 88 SER A O 1
ATOM 668 N N . LEU A 1 89 ? -4.501 0.621 16.588 1.00 95.75 89 LEU A N 1
ATOM 669 C CA . LEU A 1 89 ? -3.994 -0.702 16.220 1.00 95.75 89 LEU A CA 1
ATOM 670 C C . LEU A 1 89 ? -2.532 -0.798 16.657 1.00 95.75 89 LEU A C 1
ATOM 672 O O . LEU A 1 89 ? -1.678 -0.065 16.149 1.00 95.75 89 LEU A O 1
ATOM 676 N N . ARG A 1 90 ? -2.229 -1.709 17.583 1.00 94.88 90 ARG A N 1
ATOM 677 C CA . ARG A 1 90 ? -0.888 -1.865 18.173 1.00 94.88 90 ARG A CA 1
ATOM 678 C C . ARG A 1 90 ? 0.166 -2.273 17.151 1.00 94.88 90 ARG A C 1
ATOM 680 O O . ARG A 1 90 ? 1.318 -1.869 17.271 1.00 94.88 90 ARG A O 1
ATOM 687 N N . ALA A 1 91 ? -0.214 -3.044 16.134 1.00 95.31 91 ALA A N 1
ATOM 688 C CA . ALA A 1 91 ? 0.715 -3.491 15.101 1.00 95.31 91 ALA A CA 1
ATOM 689 C C . ALA A 1 91 ? 1.314 -2.329 14.285 1.00 95.31 91 ALA A C 1
ATOM 691 O O . ALA A 1 91 ? 2.434 -2.429 13.808 1.00 95.31 91 ALA A O 1
ATOM 692 N N . LEU A 1 92 ? 0.631 -1.187 14.160 1.00 94.81 92 LEU A N 1
ATOM 693 C CA . LEU A 1 92 ? 1.079 -0.075 13.302 1.00 94.81 92 LEU A CA 1
ATOM 694 C C . LEU A 1 92 ? 2.306 0.691 13.829 1.00 94.81 92 LEU A C 1
ATOM 696 O O . LEU A 1 92 ? 2.836 1.587 13.153 1.00 94.81 92 LEU A O 1
ATOM 700 N N . SER A 1 93 ? 2.726 0.388 15.055 1.00 92.88 93 SER A N 1
ATOM 701 C CA . SER A 1 93 ? 3.928 0.920 15.694 1.00 92.88 93 SER A CA 1
ATOM 702 C C . SER A 1 93 ? 5.046 -0.119 15.827 1.00 92.88 93 SER A C 1
ATOM 704 O O . SER A 1 93 ? 6.041 0.165 16.493 1.00 92.88 93 SER A O 1
ATOM 706 N N . THR A 1 94 ? 4.930 -1.295 15.199 1.00 95.62 94 THR A N 1
ATOM 707 C CA . THR A 1 94 ? 5.982 -2.321 15.233 1.00 95.62 94 THR A CA 1
ATOM 708 C C . THR A 1 94 ? 6.892 -2.265 13.998 1.00 95.62 94 THR A C 1
ATOM 710 O O . THR A 1 94 ? 6.450 -1.874 12.914 1.00 95.62 94 THR A O 1
ATOM 713 N N . PRO A 1 95 ? 8.162 -2.702 14.112 1.00 96.44 95 PRO A N 1
ATOM 714 C C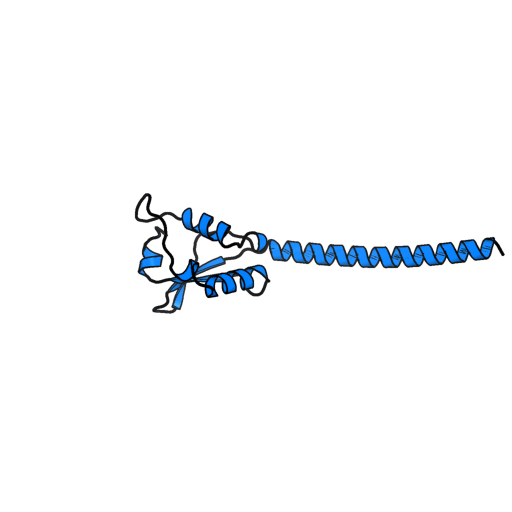A . PRO A 1 95 ? 9.040 -2.879 12.952 1.00 96.44 95 PRO A CA 1
ATOM 715 C C . PRO A 1 95 ? 8.486 -3.881 11.931 1.00 96.44 95 PRO A C 1
ATOM 717 O O . PRO A 1 95 ? 8.522 -3.619 10.733 1.00 96.44 95 PRO A O 1
ATOM 720 N N . SER A 1 96 ? 7.878 -4.972 12.408 1.00 95.69 96 SER A N 1
ATOM 721 C CA . SER A 1 96 ? 7.281 -6.012 11.558 1.00 95.69 96 SER A CA 1
ATOM 722 C C . SER A 1 96 ? 6.170 -5.494 10.643 1.00 95.69 96 SER A C 1
ATOM 724 O O . SER A 1 96 ? 5.963 -6.015 9.550 1.00 95.69 96 SER A O 1
ATOM 726 N N . PHE A 1 97 ? 5.460 -4.441 11.051 1.00 96.69 97 PHE A N 1
ATOM 727 C CA . PHE A 1 97 ? 4.490 -3.787 10.184 1.00 96.69 97 PHE A CA 1
ATOM 728 C C . PHE A 1 97 ? 5.167 -3.042 9.025 1.00 96.69 97 PHE A C 1
ATOM 730 O O . PHE A 1 97 ? 4.679 -3.096 7.898 1.00 96.69 97 PHE A O 1
ATOM 737 N N . MET A 1 98 ? 6.305 -2.386 9.270 1.00 96.75 98 MET A N 1
ATOM 738 C CA . MET A 1 98 ? 7.070 -1.737 8.201 1.00 96.75 98 MET A CA 1
ATOM 739 C C . MET A 1 98 ? 7.683 -2.750 7.237 1.00 96.75 98 MET A C 1
ATOM 741 O O . MET A 1 98 ? 7.668 -2.512 6.034 1.00 96.75 98 MET A O 1
ATOM 745 N N . GLU A 1 99 ? 8.150 -3.892 7.739 1.00 97.00 99 GLU A N 1
ATOM 746 C CA . GLU A 1 99 ? 8.585 -5.013 6.898 1.00 97.00 99 GLU A CA 1
ATOM 747 C C . GLU A 1 99 ? 7.442 -5.475 5.983 1.00 97.00 99 GLU A C 1
ATOM 749 O O . GLU A 1 99 ? 7.610 -5.520 4.770 1.00 97.00 99 GLU A O 1
ATOM 754 N N . ALA A 1 100 ? 6.239 -5.689 6.527 1.00 97.12 100 ALA A N 1
ATOM 755 C CA . ALA A 1 100 ? 5.072 -6.063 5.728 1.00 97.12 100 ALA A CA 1
ATOM 756 C C . ALA A 1 100 ? 4.689 -5.004 4.672 1.00 97.12 100 ALA A C 1
ATOM 758 O O . ALA A 1 100 ? 4.262 -5.351 3.570 1.00 97.12 100 ALA A O 1
ATOM 759 N N . VAL A 1 101 ? 4.847 -3.712 4.981 1.00 96.94 101 VAL A N 1
ATOM 760 C CA . VAL A 1 101 ? 4.660 -2.622 4.009 1.00 96.94 101 VAL A CA 1
ATOM 761 C C . VAL A 1 101 ? 5.699 -2.697 2.887 1.00 96.94 101 VAL A C 1
ATOM 763 O O . VAL A 1 101 ? 5.329 -2.550 1.723 1.00 96.94 101 VAL A O 1
ATOM 766 N N . ASN A 1 102 ? 6.965 -2.965 3.210 1.00 96.56 102 ASN A N 1
ATOM 767 C CA . ASN A 1 102 ? 8.034 -3.091 2.217 1.00 96.56 102 ASN A CA 1
ATOM 768 C C . ASN A 1 102 ? 7.808 -4.297 1.297 1.00 96.56 102 ASN A C 1
ATOM 770 O O . ASN A 1 102 ? 7.880 -4.144 0.083 1.00 96.56 102 ASN A O 1
ATOM 774 N N . GLU A 1 103 ? 7.412 -5.450 1.840 1.00 97.12 103 GLU A N 1
ATOM 775 C CA . GLU A 1 103 ? 7.061 -6.643 1.050 1.00 97.12 103 GLU A CA 1
ATOM 776 C C . GLU A 1 103 ? 5.967 -6.351 0.010 1.00 97.12 103 GLU A C 1
ATOM 778 O O . GLU A 1 103 ? 5.998 -6.822 -1.133 1.00 97.12 103 GLU A O 1
ATOM 783 N N . VAL A 1 104 ? 4.987 -5.528 0.390 1.00 96.75 104 VAL A N 1
ATOM 784 C CA . VAL A 1 104 ? 3.957 -5.052 -0.533 1.00 96.75 104 VAL A CA 1
ATOM 785 C C . VAL A 1 104 ? 4.538 -4.057 -1.536 1.00 96.75 104 VAL A C 1
ATOM 787 O O . VAL A 1 104 ? 4.213 -4.138 -2.713 1.00 96.75 104 VAL A O 1
ATOM 790 N N . GLN A 1 105 ? 5.389 -3.116 -1.143 1.00 94.94 105 GLN A N 1
ATOM 791 C CA . GLN A 1 105 ? 5.979 -2.171 -2.100 1.00 94.94 105 GLN A CA 1
ATOM 792 C C . GLN A 1 105 ? 6.873 -2.865 -3.139 1.00 94.94 105 GLN A C 1
ATOM 794 O O . GLN A 1 105 ? 6.828 -2.511 -4.319 1.00 94.94 105 GLN A O 1
ATOM 799 N N . GLU A 1 106 ? 7.636 -3.874 -2.722 1.00 94.25 106 GLU A N 1
ATOM 800 C CA . GLU A 1 106 ? 8.619 -4.579 -3.549 1.00 94.25 106 GLU A CA 1
ATOM 801 C C . GLU A 1 106 ? 8.000 -5.486 -4.615 1.00 94.25 106 GLU A C 1
ATOM 803 O O . GLU A 1 106 ? 8.649 -5.788 -5.617 1.00 94.25 106 GLU A O 1
ATOM 808 N N . GLY A 1 107 ? 6.738 -5.891 -4.453 1.00 94.06 107 GLY A N 1
ATOM 809 C CA . GLY A 1 107 ? 6.110 -6.831 -5.385 1.00 94.06 107 GLY A CA 1
ATOM 810 C C . GLY A 1 107 ? 5.864 -8.223 -4.818 1.00 94.06 107 GLY A C 1
ATOM 811 O O . GLY A 1 107 ? 5.225 -9.025 -5.495 1.00 94.06 107 GLY A O 1
ATOM 812 N N . ASN A 1 108 ? 6.346 -8.519 -3.609 1.00 95.50 108 ASN A N 1
ATOM 813 C CA . ASN A 1 108 ? 6.384 -9.883 -3.071 1.00 95.50 108 ASN A CA 1
ATOM 814 C C . ASN A 1 108 ? 4.990 -10.376 -2.650 1.00 95.50 108 ASN A C 1
ATOM 816 O O . ASN A 1 108 ? 4.697 -11.569 -2.708 1.00 95.50 108 ASN A O 1
ATOM 820 N N . THR A 1 109 ? 4.097 -9.455 -2.279 1.00 96.06 109 THR A N 1
ATOM 821 C CA . THR A 1 109 ? 2.684 -9.739 -1.993 1.00 96.06 109 THR A CA 1
ATOM 822 C C . THR A 1 109 ? 1.777 -8.590 -2.439 1.00 96.06 109 THR A C 1
ATOM 824 O O . THR A 1 109 ? 2.211 -7.447 -2.569 1.00 96.06 109 THR A O 1
ATOM 827 N N . SER A 1 110 ? 0.497 -8.885 -2.670 1.00 96.00 110 SER A N 1
ATOM 828 C CA . SER A 1 110 ? -0.560 -7.886 -2.925 1.00 96.00 110 SER A CA 1
ATOM 829 C C . SER A 1 110 ? -1.563 -7.796 -1.770 1.00 96.00 110 SER A C 1
ATOM 831 O O . SER A 1 110 ? -2.643 -7.221 -1.917 1.00 96.00 110 SER A O 1
ATOM 833 N N . VAL A 1 111 ? -1.236 -8.402 -0.625 1.00 96.88 111 VAL A N 1
ATOM 834 C CA . VAL A 1 111 ? -2.059 -8.385 0.586 1.00 96.88 111 VAL A CA 1
ATOM 835 C C . VAL A 1 111 ? -1.214 -7.903 1.757 1.00 96.88 111 VAL A C 1
ATOM 837 O O . VAL A 1 111 ? -0.249 -8.564 2.137 1.00 96.88 111 VAL A O 1
ATOM 840 N N . LEU A 1 112 ? -1.604 -6.771 2.338 1.00 97.44 112 LEU A N 1
ATOM 841 C CA . LEU A 1 112 ? -1.055 -6.265 3.587 1.00 97.44 112 LEU A CA 1
ATOM 842 C C . LEU A 1 112 ? -1.860 -6.844 4.751 1.00 97.44 112 LEU A C 1
ATOM 844 O O . LEU A 1 112 ? -3.043 -6.541 4.907 1.00 97.44 112 LEU A O 1
ATOM 848 N N . VAL A 1 113 ? -1.217 -7.671 5.570 1.00 96.62 113 VAL A N 1
ATOM 849 C CA . VAL A 1 113 ? -1.841 -8.284 6.746 1.00 96.62 113 VAL A CA 1
ATOM 850 C C . VAL A 1 113 ? -1.391 -7.543 7.998 1.00 96.62 113 VAL A C 1
ATOM 852 O O . VAL A 1 113 ? -0.202 -7.497 8.299 1.00 96.62 113 VAL A O 1
ATOM 855 N N . ILE A 1 114 ? -2.346 -6.995 8.741 1.00 96.44 114 ILE A N 1
ATOM 856 C CA . ILE A 1 114 ? -2.116 -6.274 9.991 1.00 96.44 114 ILE A CA 1
ATOM 857 C C . ILE A 1 114 ? -2.643 -7.151 11.131 1.00 96.44 114 ILE A C 1
ATOM 859 O O . ILE A 1 114 ? -3.848 -7.402 11.196 1.00 96.44 114 ILE A O 1
ATOM 863 N N . PRO A 1 115 ? -1.777 -7.656 12.022 1.00 96.00 115 PRO A N 1
ATOM 864 C CA . PRO A 1 115 ? -2.227 -8.361 13.215 1.00 96.00 115 PRO A CA 1
ATOM 865 C C . PRO A 1 115 ? -3.104 -7.452 14.079 1.00 96.00 115 PRO A C 1
ATOM 867 O O . PRO A 1 115 ? -2.732 -6.306 14.336 1.00 96.00 115 PRO A O 1
ATOM 870 N N . ALA A 1 116 ? -4.246 -7.967 14.524 1.00 95.62 116 ALA A N 1
ATOM 871 C CA . ALA A 1 116 ? -5.181 -7.242 15.373 1.00 95.62 116 ALA A CA 1
ATOM 872 C C . ALA A 1 116 ? -5.825 -8.166 16.417 1.00 95.62 116 ALA A C 1
ATOM 874 O O . ALA A 1 116 ? -5.911 -9.386 16.231 1.00 95.62 116 ALA A O 1
ATOM 875 N N . THR A 1 117 ? -6.287 -7.589 17.521 1.00 95.38 117 THR A N 1
ATOM 876 C CA . THR A 1 117 ? -7.185 -8.265 18.467 1.00 95.38 117 THR A CA 1
ATOM 877 C C . THR A 1 117 ? -8.651 -8.098 18.061 1.00 95.38 117 THR A C 1
ATOM 879 O O . THR A 1 117 ? -8.981 -7.322 17.162 1.00 95.38 117 THR A O 1
ATOM 882 N N . MET A 1 118 ? -9.557 -8.828 18.721 1.00 93.50 118 MET A N 1
ATOM 883 C CA . MET A 1 118 ? -10.990 -8.664 18.467 1.00 93.50 118 MET A CA 1
ATOM 884 C C . MET A 1 118 ? -11.471 -7.275 18.901 1.00 93.50 118 MET A C 1
ATOM 886 O O . MET A 1 118 ? -12.264 -6.665 18.199 1.00 93.50 118 MET A O 1
ATOM 890 N N . GLU A 1 119 ? -10.947 -6.738 20.004 1.00 93.44 119 GLU A N 1
ATOM 891 C CA . GLU A 1 119 ? -11.266 -5.386 20.482 1.00 93.44 119 GLU A CA 1
ATOM 892 C C . GLU A 1 119 ? -10.806 -4.316 19.483 1.00 93.44 119 GLU A C 1
ATOM 894 O O . GLU A 1 119 ? -11.493 -3.324 19.252 1.00 93.44 119 GLU A O 1
ATOM 899 N N . GLU A 1 120 ? -9.647 -4.534 18.861 1.00 95.00 120 GLU A N 1
ATOM 900 C CA . GLU A 1 120 ? -9.112 -3.682 17.802 1.00 95.00 120 GLU A CA 1
ATOM 901 C C . GLU A 1 120 ? -9.911 -3.783 16.496 1.00 95.00 120 GLU A C 1
ATOM 903 O O . GLU A 1 120 ? -9.973 -2.819 15.741 1.00 95.00 120 GLU A O 1
ATOM 908 N N . LEU A 1 121 ? -10.533 -4.919 16.199 1.00 93.88 121 LEU A N 1
ATOM 909 C CA . LEU A 1 121 ? -11.445 -5.026 15.063 1.00 93.88 121 LEU A CA 1
ATOM 910 C C . LEU A 1 121 ? -12.797 -4.363 15.377 1.00 93.88 121 LEU A C 1
ATOM 912 O O . LEU A 1 121 ? -13.329 -3.621 14.556 1.00 93.88 121 LEU A O 1
ATOM 916 N N . ASP A 1 122 ? -13.324 -4.590 16.580 1.00 94.38 122 ASP A N 1
ATOM 917 C CA . ASP A 1 122 ? -14.672 -4.183 16.987 1.00 94.38 122 ASP A CA 1
ATOM 918 C C . ASP A 1 122 ? -14.848 -2.660 17.133 1.00 94.38 122 ASP A C 1
ATOM 920 O O . ASP A 1 122 ? -15.970 -2.172 17.232 1.00 94.38 122 ASP A O 1
ATOM 924 N N . GLN A 1 123 ? -13.761 -1.882 17.113 1.00 95.00 123 GLN A N 1
ATOM 925 C CA . GLN A 1 123 ? -13.828 -0.415 17.123 1.00 95.00 123 GLN A CA 1
ATOM 926 C C . GLN A 1 123 ? -14.412 0.179 15.826 1.00 95.00 123 GLN A C 1
ATOM 928 O O . GLN A 1 123 ? -14.947 1.295 15.844 1.00 95.00 123 GLN A O 1
ATOM 933 N N . PHE A 1 124 ? -14.300 -0.552 14.713 1.00 94.50 124 PHE A N 1
ATOM 934 C CA . PHE A 1 124 ? -14.797 -0.144 13.404 1.00 94.50 124 PHE A CA 1
ATOM 935 C C . PHE A 1 124 ? -16.273 -0.532 13.233 1.00 94.50 124 PHE A C 1
ATOM 937 O O . PHE A 1 124 ? -16.730 -1.547 13.756 1.00 94.50 124 PHE A O 1
ATOM 944 N N . ASP A 1 125 ? -17.020 0.291 12.503 1.00 92.69 125 ASP A N 1
ATOM 945 C CA . ASP A 1 125 ? -18.413 0.036 12.117 1.00 92.69 125 ASP A CA 1
ATOM 946 C C . ASP A 1 125 ? -18.445 -0.544 10.690 1.00 92.69 125 ASP A C 1
ATOM 948 O O . ASP A 1 125 ? -18.790 0.149 9.729 1.00 92.69 125 ASP A O 1
ATOM 952 N N . ILE A 1 126 ? -17.942 -1.780 10.550 1.00 85.50 126 ILE A N 1
ATOM 953 C CA . ILE A 1 126 ? -17.729 -2.497 9.276 1.00 85.50 126 ILE A CA 1
ATOM 954 C C . ILE A 1 126 ? -18.292 -3.917 9.299 1.00 85.50 126 ILE A C 1
ATOM 956 O O . ILE A 1 126 ? -18.351 -4.520 10.395 1.00 85.50 126 ILE A O 1
#

Radius of gyration: 25.26 Å; chains: 1; bounding box: 59×29×70 Å

Sequence (126 aa):
MFWTLLEVVAHISNIAGAAGGIVAAVGVFKMLAAQSRAAEPVRVQLRLAADGRSVELPVHMRRRDITRAELLGRLGMLPMKQKGARFSLRALSTPSFMEAVNEVQEGNTSVLVIPATMEELDQFDI

Secondary structure (DSSP, 8-state):
-HHHHHHHHHHHHHHHHHHHHHHHHHHHHHHHHHHHHHTSEEEEEEEETTT--EEE-S--EEGGG--HHHHHHHHHTS-BSSTTPPP--GGGGSHHHHHHHHHHHHTS-SEEEEEE-HHHHHTB--